Protein AF-A0A239BIE0-F1 (afdb_monomer_lite)

Secondary structure (DSSP, 8-state):
-EE-TTSSSSEE--TTSTTPPSSEEEEEEEE-SSEEEEEEEETTS-EEEEEEE-SPPTT--S----TTTTBPPPEE-PPP-

pLDDT: mean 82.74, std 12.48, range [49.56, 94.25]

Foldseek 3Di:
DDADPQDPVRDADPCPAAPRDPQWPDWDWDDDPFWIKIWTAHPVRWIWIKIFGNDDDVPPDGDRDPPPVRIHHIDTPRDDD

Organism: NCBI:txid106412

Sequence (81 aa):
MVRDPRTVPLWHNLSTLTGYPGNVIGVALNEDLVNLNVTVLSSTGTVARTSCLAQPTPGTLLNPAAWPTNCSAFVNITPPN

Structure (mmCIF, N/CA/C/O backbone):
data_AF-A0A239BIE0-F1
#
_entry.id   AF-A0A239BIE0-F1
#
loop_
_atom_site.group_PDB
_atom_site.id
_atom_site.type_symbol
_atom_site.label_atom_id
_atom_site.label_alt_id
_atom_site.label_comp_id
_atom_site.label_asym_id
_atom_site.label_entity_id
_atom_site.label_seq_id
_atom_site.pdbx_PDB_ins_code
_atom_site.Cartn_x
_atom_site.Cartn_y
_atom_site.Cartn_z
_atom_site.occupancy
_atom_site.B_iso_or_equiv
_atom_site.auth_seq_id
_atom_site.auth_comp_id
_atom_site.auth_asym_id
_atom_site.auth_atom_id
_atom_site.pdbx_PDB_model_num
ATOM 1 N N . MET A 1 1 ? -3.406 -7.917 -2.111 1.00 83.25 1 MET A N 1
ATOM 2 C CA . MET A 1 1 ? -2.391 -8.157 -3.162 1.00 83.25 1 MET A CA 1
ATOM 3 C C . MET A 1 1 ? -2.361 -6.956 -4.092 1.00 83.25 1 MET A C 1
ATOM 5 O O . MET A 1 1 ? -3.394 -6.314 -4.237 1.00 83.25 1 MET A O 1
ATOM 9 N N . VAL A 1 2 ? -1.213 -6.656 -4.696 1.00 85.88 2 VAL A N 1
ATOM 10 C CA . VAL A 1 2 ? -1.046 -5.603 -5.715 1.00 85.88 2 VAL A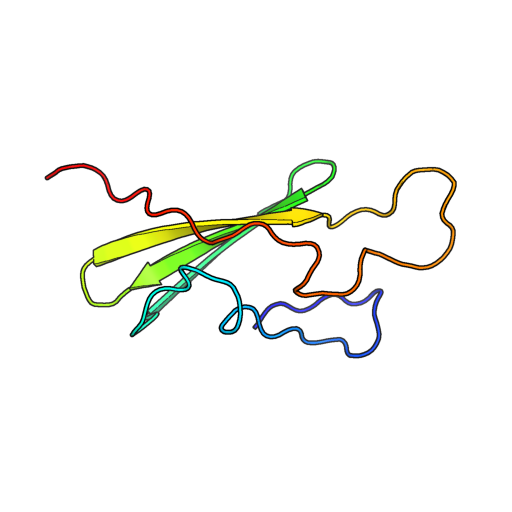 CA 1
ATOM 11 C C . VAL A 1 2 ? -0.615 -6.256 -7.024 1.00 85.88 2 VAL A C 1
ATOM 13 O O . VAL A 1 2 ? 0.152 -7.216 -6.995 1.00 85.88 2 VAL A O 1
ATOM 16 N N . ARG A 1 3 ? -1.126 -5.776 -8.161 1.00 85.06 3 ARG A N 1
ATOM 17 C CA . ARG A 1 3 ? -0.758 -6.285 -9.487 1.00 85.06 3 ARG A CA 1
ATOM 18 C C . ARG A 1 3 ? 0.210 -5.328 -10.171 1.00 85.06 3 ARG A C 1
ATOM 20 O O . ARG A 1 3 ? -0.166 -4.186 -10.406 1.00 85.06 3 ARG A O 1
ATOM 27 N N . ASP A 1 4 ? 1.386 -5.812 -10.559 1.00 81.69 4 ASP A N 1
ATOM 28 C CA . ASP A 1 4 ? 2.322 -5.080 -11.419 1.00 81.69 4 ASP A CA 1
ATOM 29 C C . ASP A 1 4 ? 2.502 -5.832 -12.753 1.00 81.69 4 ASP A C 1
ATOM 31 O O . ASP A 1 4 ? 3.145 -6.887 -12.786 1.00 81.69 4 ASP A O 1
ATOM 35 N N . PRO A 1 5 ? 1.945 -5.316 -13.870 1.00 80.44 5 PRO A N 1
ATOM 36 C CA . PRO A 1 5 ? 1.997 -5.979 -15.172 1.00 80.44 5 PRO A CA 1
ATOM 37 C C . PRO A 1 5 ? 3.404 -6.066 -15.782 1.00 80.44 5 PRO A C 1
ATOM 39 O O . PRO A 1 5 ? 3.576 -6.752 -16.785 1.00 80.44 5 PRO A O 1
ATOM 42 N N . ARG A 1 6 ? 4.400 -5.380 -15.206 1.00 77.44 6 ARG A N 1
ATOM 43 C CA . ARG A 1 6 ? 5.780 -5.321 -15.716 1.00 77.44 6 ARG A CA 1
ATOM 44 C C . ARG A 1 6 ? 6.702 -6.360 -15.072 1.00 77.44 6 ARG A C 1
ATOM 46 O O . ARG A 1 6 ? 7.870 -6.438 -15.433 1.00 77.44 6 ARG A O 1
ATOM 53 N N . THR A 1 7 ? 6.199 -7.134 -14.111 1.00 76.75 7 THR A N 1
ATOM 54 C CA . THR A 1 7 ? 6.989 -8.080 -13.305 1.00 76.75 7 THR A CA 1
ATOM 55 C C . THR A 1 7 ? 6.453 -9.505 -13.408 1.00 76.75 7 THR A C 1
ATOM 57 O O . THR A 1 7 ? 5.287 -9.722 -13.740 1.00 76.75 7 THR A O 1
ATOM 60 N N . VAL A 1 8 ? 7.306 -10.487 -13.103 1.00 78.69 8 VAL A N 1
ATOM 61 C CA . VAL A 1 8 ? 6.927 -11.900 -12.970 1.00 78.69 8 VAL A CA 1
ATOM 62 C C . VAL A 1 8 ? 7.402 -12.387 -11.595 1.00 78.69 8 VAL A C 1
ATOM 64 O O . VAL A 1 8 ? 8.609 -12.378 -11.358 1.00 78.69 8 VAL A O 1
ATOM 67 N N . PRO A 1 9 ? 6.50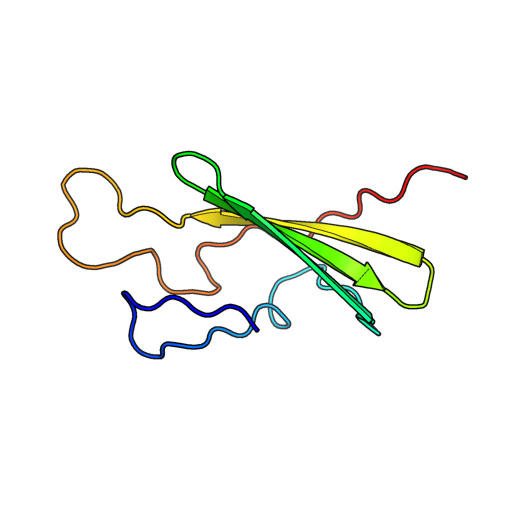0 -12.803 -10.683 1.00 81.69 9 PRO A N 1
ATOM 68 C CA . PRO A 1 9 ? 5.046 -12.929 -10.843 1.00 81.69 9 PRO A CA 1
ATOM 69 C C . PRO A 1 9 ? 4.318 -11.577 -10.948 1.00 81.69 9 PRO A C 1
ATOM 71 O O . PRO A 1 9 ? 4.824 -10.556 -10.507 1.00 81.69 9 PRO A O 1
ATOM 74 N N . LEU A 1 10 ? 3.108 -11.583 -11.521 1.00 84.88 10 LEU A N 1
ATOM 75 C CA . LEU A 1 10 ? 2.296 -10.369 -11.721 1.00 84.88 10 LEU A CA 1
ATOM 76 C C . LEU A 1 10 ? 1.642 -9.853 -10.433 1.00 84.88 10 LEU A C 1
ATOM 78 O O . LEU A 1 10 ? 1.322 -8.672 -10.334 1.00 84.88 10 LEU A O 1
ATOM 82 N N . TRP A 1 11 ? 1.352 -10.751 -9.491 1.00 87.19 11 TRP A N 1
ATOM 83 C CA . TRP A 1 11 ? 0.643 -10.446 -8.252 1.00 87.19 11 TRP A CA 1
ATOM 84 C C . TRP A 1 11 ? 1.588 -10.554 -7.067 1.00 87.19 11 TRP A C 1
ATOM 86 O O . TRP A 1 11 ? 2.168 -11.610 -6.822 1.00 87.19 11 TRP A O 1
ATOM 96 N N . HIS A 1 12 ? 1.659 -9.476 -6.296 1.00 87.12 12 HIS A N 1
ATOM 97 C CA . HIS A 1 12 ? 2.552 -9.338 -5.158 1.00 87.12 12 HIS A CA 1
ATOM 98 C C . HIS A 1 12 ? 1.761 -9.273 -3.864 1.00 87.12 12 HIS A C 1
ATOM 100 O O . HIS A 1 12 ? 0.777 -8.530 -3.730 1.00 87.12 12 HIS A O 1
ATOM 106 N N . ASN A 1 13 ? 2.184 -10.077 -2.893 1.00 89.56 13 ASN A N 1
ATOM 107 C CA . ASN A 1 13 ? 1.604 -10.045 -1.567 1.00 89.56 13 ASN A CA 1
ATOM 108 C C . ASN A 1 13 ? 2.338 -9.018 -0.696 1.00 89.56 13 ASN A C 1
ATOM 110 O O . ASN A 1 13 ? 3.530 -9.153 -0.451 1.00 89.56 13 ASN A O 1
ATOM 114 N N . LEU A 1 14 ? 1.607 -8.013 -0.211 1.00 89.88 14 LEU A N 1
ATOM 115 C CA . LEU A 1 14 ? 2.131 -6.994 0.702 1.00 89.88 14 LEU A CA 1
ATOM 116 C C . LEU A 1 14 ? 1.895 -7.344 2.179 1.00 89.88 14 LEU A C 1
ATOM 118 O O . LEU A 1 14 ? 2.366 -6.622 3.051 1.00 89.88 14 LEU A O 1
ATOM 122 N N . SER A 1 15 ? 1.181 -8.438 2.481 1.00 90.31 15 SER A N 1
ATOM 123 C CA . SER A 1 15 ? 0.865 -8.823 3.863 1.00 90.31 15 SER A CA 1
ATOM 124 C C . SER A 1 15 ? 2.081 -9.283 4.666 1.00 90.31 15 SER A C 1
ATOM 126 O O . SER A 1 15 ? 1.994 -9.429 5.879 1.00 90.31 15 SER A O 1
ATOM 128 N N . THR A 1 16 ? 3.200 -9.555 3.993 1.00 89.56 16 THR A N 1
ATOM 129 C CA . THR A 1 16 ? 4.470 -9.946 4.617 1.00 89.56 16 THR A CA 1
ATOM 130 C C . THR A 1 16 ? 5.300 -8.742 5.056 1.00 89.56 16 THR A C 1
ATOM 132 O O . THR A 1 16 ? 6.336 -8.924 5.689 1.00 89.56 16 THR A O 1
ATOM 135 N N . LEU A 1 17 ? 4.890 -7.520 4.700 1.00 91.19 17 LEU A N 1
ATOM 136 C CA . LEU A 1 17 ? 5.581 -6.304 5.108 1.00 91.19 17 LEU A CA 1
ATOM 137 C C . LEU A 1 17 ? 5.324 -6.006 6.583 1.00 91.19 17 LEU A C 1
ATOM 139 O O . LEU A 1 17 ? 4.203 -6.119 7.081 1.00 91.19 17 LEU A O 1
ATOM 143 N N . THR A 1 18 ? 6.373 -5.565 7.272 1.00 93.62 18 THR A N 1
ATOM 144 C CA . THR A 1 18 ? 6.288 -5.133 8.667 1.00 93.62 18 THR A CA 1
ATOM 145 C C . THR A 1 18 ? 5.217 -4.058 8.832 1.00 93.62 18 THR A C 1
ATOM 147 O O . THR A 1 18 ? 5.143 -3.116 8.042 1.00 93.62 18 THR A O 1
ATOM 150 N N . GLY A 1 19 ? 4.392 -4.197 9.870 1.00 89.88 19 GLY A N 1
ATOM 151 C CA . GLY A 1 19 ? 3.321 -3.250 10.181 1.00 89.88 19 GLY A CA 1
ATOM 152 C C . GLY A 1 19 ? 2.045 -3.435 9.359 1.00 89.88 19 GLY A C 1
ATOM 153 O O . GLY A 1 19 ? 1.127 -2.631 9.516 1.00 89.88 19 GLY A O 1
ATOM 154 N N . TYR A 1 20 ? 1.960 -4.454 8.489 1.00 90.75 20 TYR A N 1
ATOM 155 C CA . TYR A 1 20 ? 0.718 -4.751 7.776 1.00 90.75 20 TYR A CA 1
ATOM 156 C C . TYR A 1 20 ? -0.418 -4.984 8.788 1.00 90.75 20 TYR A C 1
ATOM 158 O O . TYR A 1 20 ? -0.297 -5.865 9.646 1.00 90.75 20 TYR A O 1
ATOM 166 N N . PRO A 1 21 ? -1.510 -4.206 8.736 1.00 89.62 21 PRO A N 1
ATOM 167 C CA . PRO A 1 21 ? -2.576 -4.337 9.712 1.00 89.62 21 PRO A CA 1
ATOM 168 C C . PRO A 1 21 ? -3.355 -5.635 9.502 1.00 89.62 21 PRO A C 1
ATOM 170 O O . PRO A 1 21 ? -3.599 -6.067 8.377 1.00 89.62 21 PRO A O 1
ATOM 173 N N . GLY A 1 22 ? -3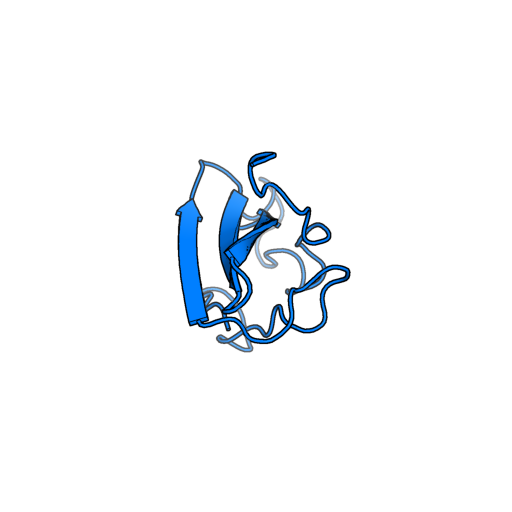.783 -6.255 10.601 1.00 88.44 22 GLY A N 1
ATOM 174 C CA . GLY A 1 22 ? -4.719 -7.376 10.552 1.00 88.44 22 GLY A CA 1
ATOM 175 C C . GLY A 1 22 ? -6.115 -6.932 10.104 1.00 88.44 22 GLY A C 1
ATOM 176 O O . GLY A 1 22 ? -6.464 -5.754 10.195 1.00 88.44 22 GLY A O 1
ATOM 177 N N . ASN A 1 23 ? -6.933 -7.889 9.660 1.00 90.69 23 ASN A N 1
ATOM 178 C CA . ASN A 1 23 ? -8.349 -7.678 9.328 1.00 90.69 23 ASN A CA 1
ATOM 179 C C . ASN A 1 23 ? -8.592 -6.539 8.319 1.00 90.69 23 ASN A C 1
ATOM 181 O O . ASN A 1 23 ? -9.462 -5.693 8.521 1.00 90.69 23 ASN A O 1
ATOM 185 N N . VAL A 1 24 ? -7.798 -6.481 7.247 1.00 91.19 24 VAL A N 1
ATOM 186 C CA . VAL A 1 24 ? -7.961 -5.470 6.192 1.00 91.19 24 VAL A CA 1
ATOM 187 C C . VAL A 1 24 ? -9.299 -5.656 5.481 1.00 91.19 24 VAL A C 1
ATOM 189 O O . VAL A 1 24 ? -9.577 -6.725 4.943 1.00 91.19 24 VAL A O 1
ATOM 192 N N . ILE A 1 25 ? -10.100 -4.593 5.450 1.00 93.56 25 ILE A N 1
ATOM 193 C CA . ILE A 1 25 ? -11.411 -4.537 4.785 1.00 93.56 25 ILE A CA 1
ATOM 194 C C . ILE A 1 25 ? -11.432 -3.572 3.597 1.00 93.56 25 ILE A C 1
ATOM 196 O O . ILE A 1 25 ? -12.352 -3.615 2.787 1.00 93.56 25 ILE A O 1
ATOM 200 N N . GLY A 1 26 ? -10.428 -2.701 3.481 1.00 89.94 26 GLY A N 1
ATOM 201 C CA . GLY A 1 26 ? -10.347 -1.713 2.412 1.00 89.94 26 GLY A CA 1
ATOM 202 C C . GLY A 1 26 ? -8.911 -1.453 1.986 1.00 89.94 26 GLY A C 1
ATOM 203 O O . GLY A 1 26 ? -7.991 -1.480 2.804 1.00 89.94 26 GLY A O 1
ATOM 204 N N . VAL A 1 27 ? -8.724 -1.193 0.694 1.00 91.38 27 VAL A N 1
ATOM 205 C CA . VAL A 1 27 ? -7.429 -0.856 0.100 1.00 91.38 27 VAL A CA 1
ATOM 206 C C . VAL A 1 27 ? -7.629 0.300 -0.871 1.00 91.38 27 VAL A C 1
ATOM 208 O O . VAL A 1 27 ? -8.524 0.257 -1.710 1.00 91.38 27 VAL A O 1
ATOM 211 N N . ALA A 1 28 ? -6.777 1.313 -0.769 1.00 91.69 28 ALA A N 1
ATOM 212 C CA . ALA A 1 28 ? -6.696 2.426 -1.699 1.00 91.69 28 ALA A CA 1
ATOM 213 C C . ALA A 1 28 ? -5.276 2.516 -2.265 1.00 91.69 28 ALA A C 1
ATOM 215 O O . ALA A 1 28 ? -4.292 2.355 -1.538 1.00 91.69 28 ALA A O 1
ATOM 216 N N . LEU A 1 29 ? -5.187 2.780 -3.565 1.00 90.31 29 LEU A N 1
ATOM 217 C CA . LEU A 1 29 ? -3.938 2.932 -4.300 1.00 90.31 29 LEU A CA 1
ATOM 218 C C . LEU A 1 29 ? -3.842 4.364 -4.813 1.00 90.31 29 LEU A C 1
ATOM 220 O O . LEU A 1 29 ? -4.812 4.903 -5.345 1.00 90.31 29 LEU A O 1
ATOM 224 N N . ASN A 1 30 ? -2.675 4.969 -4.653 1.00 89.69 30 ASN A N 1
ATOM 225 C CA . ASN A 1 30 ? -2.347 6.265 -5.219 1.00 89.69 30 ASN A CA 1
ATOM 226 C C . ASN A 1 30 ? -0.945 6.175 -5.817 1.00 89.69 30 ASN A C 1
ATOM 228 O O . ASN A 1 30 ? -0.022 5.740 -5.138 1.00 89.69 30 ASN A O 1
ATOM 232 N N . GLU A 1 31 ? -0.797 6.544 -7.080 1.00 84.44 31 GLU A N 1
ATOM 233 C CA . GLU A 1 31 ? 0.491 6.555 -7.765 1.00 84.44 31 GLU A CA 1
ATOM 234 C C . GLU A 1 31 ? 0.979 8.001 -7.873 1.00 84.44 31 GLU A C 1
ATOM 236 O O . GLU A 1 31 ? 0.237 8.885 -8.308 1.00 84.44 31 GLU A O 1
ATOM 241 N N . ASP A 1 32 ? 2.215 8.237 -7.446 1.00 79.88 32 ASP A N 1
ATOM 242 C CA . ASP A 1 32 ? 2.970 9.438 -7.775 1.00 79.88 32 ASP A CA 1
ATOM 243 C C . ASP A 1 32 ? 3.967 9.126 -8.907 1.00 79.88 32 ASP A C 1
ATOM 245 O O . ASP A 1 32 ? 4.006 8.011 -9.423 1.00 79.88 32 ASP A O 1
ATOM 249 N N . LEU A 1 33 ? 4.764 10.108 -9.341 1.00 72.19 33 LEU A N 1
ATOM 250 C CA . LEU A 1 33 ? 5.661 9.934 -10.492 1.00 72.19 33 LEU A CA 1
ATOM 251 C C . LEU A 1 33 ? 6.616 8.735 -10.359 1.00 72.19 33 LEU A C 1
ATOM 253 O O . LEU A 1 33 ? 7.064 8.243 -11.385 1.00 72.19 33 LEU A O 1
ATOM 257 N N . VAL A 1 34 ? 6.943 8.274 -9.144 1.00 80.62 34 VAL A N 1
ATOM 258 C CA . VAL A 1 34 ? 7.965 7.233 -8.914 1.00 80.62 34 VAL A CA 1
ATOM 259 C C . VAL A 1 34 ? 7.463 6.090 -8.019 1.00 80.62 34 VAL A C 1
ATOM 261 O O . VAL A 1 34 ? 7.926 4.952 -8.146 1.00 80.62 34 VAL A O 1
ATOM 264 N N . ASN A 1 35 ? 6.503 6.355 -7.137 1.00 86.44 35 ASN A N 1
ATOM 265 C CA . ASN A 1 35 ? 6.043 5.464 -6.083 1.00 86.44 35 ASN A CA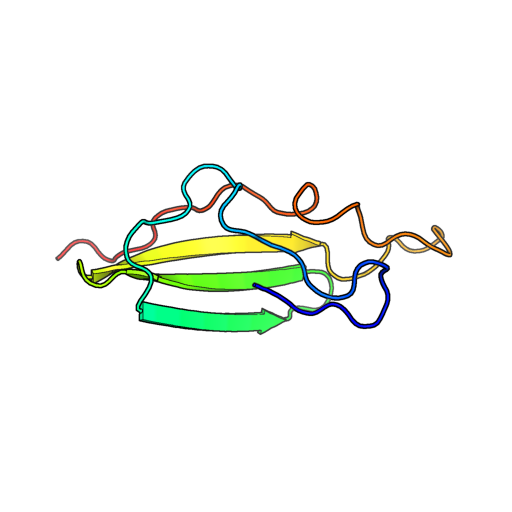 1
ATOM 266 C C . ASN A 1 35 ? 4.548 5.160 -6.184 1.00 86.44 35 ASN A C 1
ATOM 268 O O . ASN A 1 35 ? 3.712 6.004 -6.500 1.00 86.44 35 ASN A O 1
ATOM 272 N N . LEU A 1 36 ? 4.206 3.941 -5.788 1.00 88.56 36 LEU A N 1
ATOM 273 C CA . LEU A 1 36 ? 2.854 3.518 -5.482 1.00 88.56 36 LEU A CA 1
ATOM 274 C C . LEU A 1 36 ? 2.646 3.578 -3.968 1.00 88.56 36 LEU A C 1
ATOM 276 O O . LEU A 1 36 ? 3.218 2.799 -3.206 1.00 88.56 36 LEU A O 1
ATOM 280 N N . ASN A 1 37 ? 1.780 4.480 -3.535 1.00 92.00 37 ASN A N 1
ATOM 281 C CA . ASN A 1 37 ? 1.334 4.598 -2.161 1.00 92.00 37 ASN A CA 1
ATOM 282 C C . ASN A 1 37 ? 0.111 3.700 -1.945 1.00 92.00 37 ASN A C 1
ATOM 284 O O . ASN A 1 37 ? -0.940 3.879 -2.564 1.00 92.00 37 ASN A O 1
ATOM 288 N N . VAL A 1 38 ? 0.239 2.737 -1.034 1.00 92.38 38 VAL A N 1
ATOM 289 C CA . VAL A 1 38 ? -0.829 1.795 -0.690 1.00 92.38 38 VAL A CA 1
ATOM 290 C C . VAL A 1 38 ? -1.333 2.128 0.701 1.00 92.38 38 VAL A C 1
ATOM 292 O O . VAL A 1 38 ? -0.583 2.077 1.673 1.00 92.38 38 VAL A O 1
ATOM 295 N N . THR A 1 39 ? -2.614 2.467 0.800 1.00 93.62 39 THR A N 1
ATOM 296 C CA . THR A 1 39 ? -3.289 2.711 2.076 1.00 93.62 39 THR A CA 1
ATOM 297 C C . THR A 1 39 ? -4.274 1.580 2.335 1.00 93.62 39 THR A C 1
ATOM 299 O O . THR A 1 39 ? -5.034 1.195 1.450 1.00 93.62 39 THR A O 1
ATOM 302 N N . VAL A 1 40 ? -4.256 1.036 3.544 1.00 93.94 40 VAL A N 1
ATOM 303 C CA . VAL A 1 40 ? -5.115 -0.069 3.968 1.00 93.94 40 VAL A CA 1
ATOM 304 C C . VAL A 1 40 ? -5.945 0.354 5.172 1.00 93.94 40 VAL A C 1
ATOM 306 O O . VAL A 1 40 ? -5.453 1.046 6.063 1.00 93.94 40 VAL A O 1
ATOM 309 N N . LEU A 1 41 ? -7.204 -0.071 5.181 1.00 93.19 41 LEU A N 1
ATOM 310 C CA . LEU A 1 41 ? -8.149 0.128 6.272 1.00 93.19 41 LEU A CA 1
ATOM 311 C C . LEU A 1 41 ? -8.439 -1.221 6.930 1.00 93.19 41 LEU A C 1
ATOM 313 O O . LEU A 1 41 ? -8.881 -2.158 6.262 1.00 93.19 41 LEU A O 1
ATOM 317 N N . SER A 1 42 ? -8.207 -1.304 8.236 1.00 92.38 42 SER A N 1
ATOM 318 C CA . SER A 1 42 ? -8.602 -2.442 9.065 1.00 92.38 42 SER A CA 1
ATOM 319 C C . SER A 1 42 ? -10.047 -2.310 9.547 1.00 92.38 42 SER A C 1
ATOM 321 O O . SER A 1 42 ? -10.549 -1.201 9.738 1.00 92.38 42 SER A O 1
ATOM 323 N N . SER A 1 43 ? -10.697 -3.440 9.829 1.00 92.38 43 SER A N 1
ATOM 324 C CA . SER A 1 43 ? -12.012 -3.485 10.479 1.00 92.38 43 SER A CA 1
ATOM 325 C C . SER A 1 43 ? -12.032 -2.826 11.861 1.00 92.38 43 SER A C 1
ATOM 327 O O . SER A 1 43 ? -13.100 -2.479 12.351 1.00 92.38 43 SER A O 1
ATOM 329 N N . THR A 1 44 ? -10.870 -2.643 12.494 1.00 89.62 44 THR A N 1
ATOM 330 C CA . THR A 1 44 ? -10.720 -1.926 13.771 1.00 89.62 44 THR A CA 1
ATOM 331 C C . THR A 1 44 ? -10.592 -0.409 13.604 1.00 89.62 44 THR A C 1
ATOM 333 O O . THR A 1 44 ? -10.351 0.291 14.582 1.00 89.62 44 THR A O 1
ATOM 336 N N . GLY A 1 45 ? -10.705 0.114 12.377 1.00 88.50 45 GLY A N 1
ATOM 337 C CA . GLY A 1 45 ? -10.554 1.540 12.072 1.00 88.50 45 GLY A CA 1
ATOM 338 C C . GLY A 1 45 ? -9.105 1.999 11.888 1.00 88.50 45 GLY A C 1
ATOM 339 O O . GLY A 1 45 ? -8.868 3.175 11.633 1.00 88.50 45 GLY A O 1
ATOM 340 N N . THR A 1 46 ? -8.126 1.093 11.977 1.00 92.12 46 THR A N 1
ATOM 341 C CA . THR A 1 46 ? -6.719 1.435 11.742 1.00 92.12 46 THR A CA 1
ATOM 342 C C . THR A 1 46 ? -6.470 1.708 10.263 1.00 92.12 46 THR A C 1
ATOM 344 O O . THR A 1 46 ? -6.711 0.843 9.419 1.00 92.12 46 THR A O 1
ATOM 347 N N . VAL A 1 47 ? -5.931 2.887 9.963 1.00 92.81 47 VAL A N 1
ATOM 348 C CA . VAL A 1 47 ? -5.449 3.261 8.634 1.00 92.81 47 VAL A CA 1
ATOM 349 C C . VAL A 1 47 ? -3.931 3.163 8.629 1.00 92.81 47 VAL A C 1
ATOM 351 O O . VAL A 1 47 ? -3.261 3.887 9.363 1.00 92.81 47 VAL A O 1
ATOM 354 N N . ALA A 1 48 ? -3.376 2.287 7.797 1.00 94.25 48 ALA A N 1
ATOM 355 C CA . ALA A 1 48 ? -1.931 2.186 7.613 1.00 94.25 48 ALA A CA 1
ATOM 356 C C . ALA A 1 48 ? -1.541 2.469 6.163 1.00 94.25 48 ALA A C 1
ATOM 358 O O . ALA A 1 48 ? -2.289 2.154 5.238 1.00 94.25 48 ALA A O 1
ATOM 359 N N . ARG A 1 49 ? -0.361 3.054 5.953 1.00 93.50 49 ARG A N 1
ATOM 360 C CA . ARG A 1 49 ? 0.167 3.376 4.625 1.00 93.50 49 ARG A CA 1
ATOM 361 C C . ARG A 1 49 ? 1.577 2.829 4.443 1.00 93.50 49 ARG A C 1
ATOM 363 O O . ARG A 1 49 ? 2.395 2.933 5.347 1.00 93.50 49 ARG A O 1
ATOM 370 N N . THR A 1 50 ? 1.856 2.305 3.257 1.00 93.25 50 THR A N 1
ATOM 371 C CA . THR A 1 50 ? 3.204 2.000 2.759 1.00 93.25 50 THR A CA 1
ATOM 372 C C . THR A 1 50 ? 3.438 2.740 1.440 1.00 93.25 50 THR A C 1
ATOM 374 O O . THR A 1 50 ? 2.481 3.146 0.772 1.00 93.25 50 THR A O 1
ATOM 377 N N . SER A 1 51 ? 4.703 2.921 1.071 1.00 91.75 51 SER A N 1
ATOM 378 C CA . SER A 1 51 ? 5.117 3.455 -0.223 1.00 91.75 51 SER A CA 1
ATOM 379 C C . SER A 1 51 ? 6.074 2.473 -0.884 1.00 91.75 51 SER A C 1
ATOM 381 O O . SER A 1 51 ? 7.012 1.995 -0.245 1.00 91.75 51 SER A O 1
ATOM 383 N N . CYS A 1 52 ? 5.815 2.155 -2.147 1.00 88.25 52 CYS A N 1
ATOM 384 C CA . CYS A 1 52 ? 6.565 1.182 -2.924 1.00 88.25 52 CYS A CA 1
ATOM 385 C C . CYS A 1 52 ? 7.131 1.832 -4.177 1.00 88.25 52 CYS A C 1
ATOM 387 O O . CYS A 1 52 ? 6.393 2.483 -4.911 1.00 88.25 52 CYS A O 1
ATOM 389 N N . LEU A 1 53 ? 8.408 1.605 -4.473 1.00 85.56 53 LEU A N 1
ATOM 390 C CA . LEU A 1 53 ? 9.015 2.086 -5.715 1.00 85.56 53 LEU A CA 1
ATOM 391 C C . LEU A 1 53 ? 8.386 1.366 -6.914 1.00 85.56 53 LEU A C 1
ATOM 393 O O . LEU A 1 53 ? 8.589 0.163 -7.099 1.00 85.56 53 LEU A O 1
ATOM 397 N N . ALA A 1 54 ? 7.611 2.101 -7.711 1.00 76.50 54 ALA A N 1
ATOM 398 C CA . ALA A 1 54 ? 6.859 1.567 -8.839 1.00 76.50 54 ALA A CA 1
ATOM 399 C C . ALA A 1 54 ? 7.558 1.825 -10.175 1.00 76.50 54 ALA A C 1
ATOM 401 O O . ALA A 1 54 ? 7.407 1.020 -11.091 1.00 76.50 54 ALA A O 1
ATOM 402 N N . GLN A 1 55 ? 8.327 2.903 -10.323 1.00 70.31 55 GLN A N 1
ATOM 403 C CA . GLN A 1 55 ? 9.129 3.116 -11.527 1.00 70.31 55 GLN A CA 1
ATOM 404 C C . GLN A 1 55 ? 10.557 2.576 -11.373 1.00 70.31 55 GLN A C 1
ATOM 406 O O . GLN A 1 55 ? 11.149 2.688 -10.297 1.00 70.31 55 GLN A O 1
ATOM 411 N N . PRO A 1 56 ? 11.133 1.993 -12.441 1.00 61.19 56 PRO A N 1
ATOM 412 C CA . PRO A 1 56 ? 12.544 1.642 -12.454 1.00 61.19 56 PRO A CA 1
ATOM 413 C C . PRO A 1 56 ? 13.396 2.913 -12.391 1.00 61.19 56 PRO A C 1
ATOM 415 O O . PRO A 1 56 ? 13.056 3.939 -12.982 1.00 61.19 56 PRO A O 1
ATOM 418 N N . THR A 1 57 ? 14.529 2.838 -11.698 1.00 61.00 57 THR A N 1
ATOM 419 C CA . THR A 1 57 ? 15.525 3.910 -11.708 1.00 61.00 57 THR A CA 1
ATOM 420 C C . THR A 1 57 ? 15.963 4.188 -13.154 1.00 61.00 57 THR A C 1
ATOM 422 O O . THR A 1 57 ? 16.267 3.243 -13.886 1.00 61.00 57 THR A O 1
ATOM 425 N N . PRO A 1 58 ? 16.036 5.454 -13.604 1.00 55.50 58 PRO A N 1
ATOM 426 C CA . PRO A 1 58 ? 16.563 5.769 -14.929 1.00 55.50 58 PRO A CA 1
ATOM 427 C C . PRO A 1 58 ? 17.936 5.113 -15.147 1.00 55.50 58 PRO A C 1
ATOM 429 O O . PRO A 1 58 ? 18.856 5.312 -14.356 1.00 55.50 58 PRO A O 1
ATOM 432 N N . GLY A 1 59 ? 18.062 4.298 -16.198 1.00 55.28 59 GLY A N 1
ATOM 433 C CA . GLY A 1 59 ? 19.278 3.533 -16.508 1.00 55.28 59 GLY A CA 1
ATOM 434 C C . GLY A 1 59 ? 19.276 2.062 -16.064 1.00 55.28 59 GLY A C 1
ATOM 435 O O . GLY A 1 59 ? 20.163 1.321 -16.482 1.00 55.28 59 GLY A O 1
ATOM 436 N N . THR A 1 60 ? 18.284 1.590 -15.297 1.00 58.72 60 THR A N 1
ATOM 437 C CA . THR A 1 60 ? 18.115 0.159 -14.986 1.00 58.72 60 THR A CA 1
ATOM 438 C C . THR A 1 60 ? 17.010 -0.437 -15.858 1.00 58.72 60 THR A C 1
ATOM 440 O O . THR A 1 60 ? 15.819 -0.265 -15.623 1.00 58.72 60 THR A O 1
ATOM 443 N N . LEU A 1 61 ? 17.403 -1.123 -16.935 1.00 50.22 61 LEU A N 1
ATOM 444 C CA . LEU A 1 61 ? 16.477 -1.484 -18.015 1.00 50.22 61 LEU A CA 1
ATOM 445 C C . LEU A 1 61 ? 15.391 -2.509 -17.650 1.00 50.22 61 LEU A C 1
ATOM 447 O O . LEU A 1 61 ? 14.447 -2.626 -18.421 1.00 50.22 61 LEU A O 1
ATOM 451 N N . LEU A 1 62 ? 15.479 -3.262 -16.545 1.00 52.50 62 LEU A N 1
ATOM 452 C CA . LEU A 1 62 ? 14.669 -4.488 -16.431 1.00 52.50 62 LEU A CA 1
ATOM 453 C C . LEU A 1 62 ? 14.296 -4.975 -15.020 1.00 52.50 62 LEU A C 1
ATOM 455 O O . LEU A 1 62 ? 13.916 -6.134 -14.883 1.00 52.50 62 LEU A O 1
ATOM 459 N N . ASN A 1 63 ? 14.349 -4.158 -13.963 1.00 51.06 63 ASN A N 1
ATOM 460 C CA . ASN A 1 63 ? 13.826 -4.643 -12.678 1.00 51.06 63 ASN A CA 1
ATOM 461 C C . ASN A 1 63 ? 13.242 -3.517 -11.811 1.00 51.06 63 ASN A C 1
ATOM 463 O O . ASN A 1 63 ? 14.002 -2.832 -11.121 1.00 51.06 63 ASN A O 1
ATOM 467 N N . PRO A 1 64 ? 11.908 -3.309 -11.804 1.00 56.91 64 PRO A N 1
ATOM 468 C CA . PRO A 1 64 ? 11.266 -2.670 -10.663 1.00 56.91 64 PRO A CA 1
ATOM 469 C C . PRO A 1 64 ? 11.653 -3.509 -9.443 1.00 56.91 64 PRO A C 1
ATOM 471 O O . PRO A 1 64 ? 11.526 -4.732 -9.480 1.00 56.91 64 PRO A O 1
ATOM 474 N N . ALA A 1 65 ? 12.235 -2.879 -8.426 1.00 61.28 65 ALA A N 1
ATOM 475 C CA . ALA A 1 65 ? 12.818 -3.561 -7.276 1.00 61.28 65 ALA A CA 1
ATOM 476 C C . ALA A 1 65 ? 11.905 -4.693 -6.753 1.00 61.28 65 ALA A C 1
ATOM 478 O O . ALA A 1 65 ? 10.688 -4.535 -6.697 1.00 61.28 65 ALA A O 1
ATOM 479 N N . ALA A 1 66 ? 12.504 -5.848 -6.435 1.00 74.56 66 ALA A N 1
ATOM 480 C CA . ALA A 1 66 ? 11.817 -7.123 -6.225 1.00 74.56 66 ALA A CA 1
ATOM 481 C C . ALA A 1 66 ? 10.731 -7.029 -5.144 1.00 74.56 66 ALA A C 1
ATOM 483 O O . ALA A 1 66 ? 11.011 -7.170 -3.951 1.00 74.56 66 ALA A O 1
ATOM 484 N N . TRP A 1 67 ? 9.496 -6.772 -5.570 1.00 77.19 67 TRP A N 1
ATOM 485 C CA . TRP A 1 67 ? 8.319 -6.760 -4.716 1.00 77.19 67 TRP A CA 1
ATOM 486 C C . TRP A 1 67 ? 8.288 -7.990 -3.792 1.00 77.19 67 TRP A C 1
ATOM 488 O O . TRP A 1 67 ? 8.626 -9.091 -4.230 1.00 77.19 67 TRP A O 1
ATOM 498 N N . PRO A 1 68 ? 7.880 -7.845 -2.520 1.00 82.06 68 PRO A N 1
ATOM 499 C CA . PRO A 1 68 ? 7.463 -6.612 -1.846 1.00 82.06 68 PRO A CA 1
ATOM 500 C C . PRO A 1 68 ? 8.627 -5.812 -1.227 1.00 82.06 68 PRO A C 1
ATOM 502 O O . PRO A 1 68 ? 8.395 -4.806 -0.570 1.00 82.06 68 PRO A O 1
ATOM 505 N N . THR A 1 69 ? 9.880 -6.235 -1.404 1.00 83.94 69 THR A N 1
ATOM 506 C CA . THR A 1 69 ? 11.071 -5.637 -0.759 1.00 83.94 69 THR A CA 1
ATOM 507 C C . THR A 1 69 ? 11.355 -4.189 -1.178 1.00 83.94 69 THR A C 1
ATOM 509 O O . THR A 1 69 ? 12.152 -3.503 -0.548 1.00 83.94 69 THR A O 1
ATOM 512 N N . ASN A 1 70 ? 10.711 -3.720 -2.244 1.00 83.19 70 ASN A N 1
ATOM 513 C CA . ASN A 1 70 ? 10.739 -2.336 -2.716 1.00 83.19 70 ASN A CA 1
ATOM 514 C C . ASN A 1 70 ? 9.780 -1.399 -1.966 1.00 83.19 70 ASN A C 1
ATOM 516 O O . ASN A 1 70 ? 9.742 -0.205 -2.267 1.00 83.19 70 ASN A O 1
ATOM 520 N N . CYS A 1 71 ? 8.981 -1.938 -1.049 1.00 88.12 71 CYS A N 1
ATOM 521 C CA . CYS A 1 71 ? 8.054 -1.192 -0.219 1.00 88.12 71 CYS A CA 1
ATOM 522 C C . CYS A 1 71 ? 8.650 -0.886 1.153 1.00 88.12 71 CYS A C 1
ATOM 524 O O . CYS A 1 71 ? 9.352 -1.706 1.746 1.00 88.12 71 CYS A O 1
ATOM 526 N N . SER A 1 72 ? 8.299 0.273 1.702 1.00 91.69 72 SER A N 1
ATOM 527 C CA . SER A 1 72 ? 8.548 0.584 3.106 1.00 91.69 72 SER A CA 1
ATOM 528 C C . SER A 1 72 ? 7.622 -0.209 4.041 1.00 91.69 72 SER A C 1
ATOM 530 O O . SER A 1 72 ? 6.617 -0.796 3.627 1.00 91.69 72 SER A O 1
ATOM 532 N N . ALA A 1 73 ? 7.942 -0.228 5.336 1.00 93.56 73 ALA A N 1
ATOM 533 C CA . ALA A 1 73 ? 7.023 -0.751 6.343 1.00 93.56 73 ALA A CA 1
ATOM 534 C C . ALA A 1 73 ? 5.700 0.035 6.339 1.00 93.56 73 ALA A C 1
ATOM 536 O O . ALA A 1 73 ? 5.671 1.232 6.045 1.00 93.56 73 ALA A O 1
ATOM 537 N N . PHE A 1 74 ? 4.604 -0.630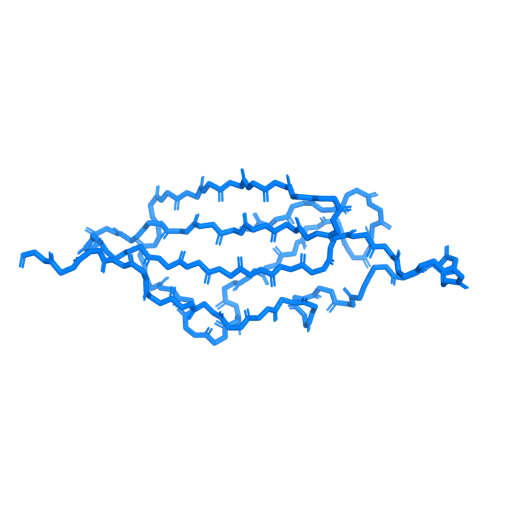 6.696 1.00 93.88 74 PHE A N 1
ATOM 538 C CA . PHE A 1 74 ? 3.329 0.045 6.902 1.00 93.88 74 PHE A CA 1
ATOM 539 C C . PHE A 1 74 ? 3.396 0.909 8.161 1.00 93.88 74 PHE A C 1
ATOM 541 O O . PHE A 1 74 ? 3.705 0.433 9.254 1.00 93.88 74 PHE A O 1
ATOM 548 N N . VAL A 1 75 ? 3.066 2.185 7.999 1.00 94.12 75 VAL A N 1
ATOM 549 C CA . VAL A 1 75 ? 2.996 3.168 9.078 1.00 94.12 75 VAL A CA 1
ATOM 550 C C . VAL A 1 75 ? 1.534 3.438 9.397 1.00 94.12 75 VAL A C 1
ATOM 552 O O . VAL A 1 75 ? 0.744 3.723 8.498 1.00 94.12 75 VAL A O 1
ATOM 555 N N .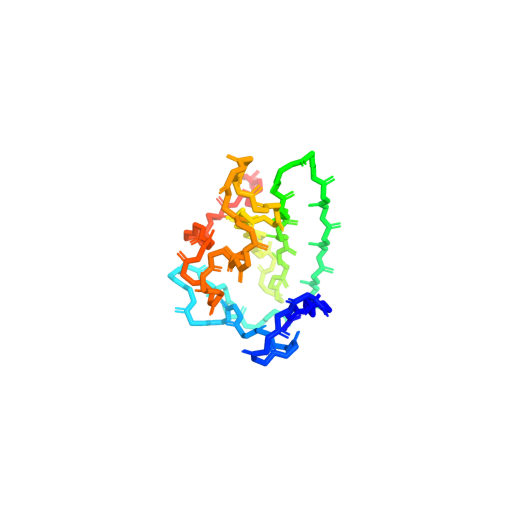 ASN A 1 76 ? 1.171 3.355 10.676 1.00 93.06 76 ASN A N 1
ATOM 556 C CA . ASN A 1 76 ? -0.158 3.729 11.145 1.00 93.06 76 ASN A CA 1
ATOM 557 C C . ASN A 1 76 ? -0.326 5.255 11.056 1.00 93.06 76 ASN A C 1
ATOM 559 O O . ASN A 1 76 ? 0.409 6.002 11.695 1.00 93.06 76 ASN A O 1
ATOM 563 N N . ILE A 1 77 ? -1.296 5.694 10.260 1.00 90.69 77 ILE A N 1
ATOM 564 C CA . ILE A 1 77 ? -1.657 7.099 10.034 1.00 90.69 77 ILE A CA 1
ATOM 565 C C . ILE A 1 77 ? -3.100 7.387 10.465 1.00 90.69 77 ILE A C 1
ATOM 567 O O . ILE A 1 77 ? -3.697 8.366 10.019 1.00 90.69 77 ILE A O 1
ATOM 571 N N . THR A 1 78 ? -3.682 6.512 11.289 1.00 86.25 78 THR A N 1
ATOM 572 C CA . THR A 1 78 ? -5.007 6.740 11.870 1.00 86.25 78 THR A CA 1
ATOM 573 C C . THR A 1 78 ? -4.977 8.081 12.607 1.00 86.25 78 THR A C 1
ATOM 575 O O . THR A 1 78 ? -4.070 8.285 13.421 1.00 86.25 78 THR A O 1
ATOM 578 N N . PRO A 1 79 ? -5.912 9.007 12.335 1.00 75.69 79 PRO A N 1
ATOM 579 C CA . PRO A 1 79 ? -6.024 10.225 13.123 1.00 75.69 79 PRO A CA 1
ATOM 580 C C . PRO A 1 79 ? -6.170 9.872 14.611 1.00 75.69 79 PRO A C 1
ATOM 582 O O . PRO A 1 79 ? -6.831 8.876 14.923 1.00 75.69 79 PRO A O 1
ATOM 585 N N . PRO A 1 80 ? -5.582 10.645 15.541 1.00 61.22 80 PRO A N 1
ATOM 586 C CA . PRO A 1 80 ? -5.999 10.554 16.931 1.00 61.22 80 PRO A CA 1
ATOM 587 C C . PRO A 1 80 ? -7.487 10.928 16.991 1.00 61.22 80 PRO A C 1
ATOM 589 O O . PRO A 1 80 ? -7.871 11.978 16.472 1.00 61.22 80 PRO A O 1
ATOM 592 N N . ASN A 1 81 ? -8.310 10.031 17.541 1.00 49.56 81 ASN A N 1
ATOM 593 C CA . ASN A 1 81 ? -9.702 10.338 17.883 1.00 49.56 81 ASN A CA 1
ATOM 594 C C . ASN A 1 81 ? -9.768 11.455 18.926 1.00 49.56 81 ASN A C 1
ATOM 596 O O . ASN A 1 81 ? -8.887 11.466 19.819 1.00 49.56 81 ASN A O 1
#

Radius of gyration: 13.28 Å; chains: 1; bounding box: 31×24×36 Å